Protein AF-A0A0A2NES2-F1 (afdb_monomer_lite)

Sequence (81 aa):
MSILSIMLYITVFMAVAATVRYAVLRFLVWVKPNAYIELTYTDPEGRTAKRKVSVRNENDAEELALLLRELKTRNEASAGR

Radius of gyration: 24.53 Å; chains: 1; bounding box: 50×16×70 Å

Structure (mmCIF, N/CA/C/O backbone):
data_AF-A0A0A2NES2-F1
#
_entry.id   AF-A0A0A2NES2-F1
#
loop_
_atom_site.group_PDB
_atom_site.id
_atom_site.type_symbol
_atom_site.label_atom_id
_atom_site.label_alt_id
_atom_site.label_comp_id
_atom_site.label_asym_id
_atom_site.label_entity_id
_atom_site.label_seq_id
_atom_site.pdbx_PDB_ins_code
_atom_site.Cartn_x
_atom_site.Cartn_y
_atom_site.Cartn_z
_atom_site.occupancy
_atom_site.B_iso_or_equiv
_atom_site.auth_seq_id
_atom_site.auth_comp_id
_atom_site.auth_asym_id
_atom_site.auth_atom_id
_atom_site.pdbx_PDB_model_num
ATOM 1 N N . MET A 1 1 ? 30.037 -1.216 -32.196 1.00 63.47 1 MET A N 1
ATOM 2 C CA . MET A 1 1 ? 29.103 -0.313 -31.484 1.00 63.47 1 MET A CA 1
ATOM 3 C C . MET A 1 1 ? 29.910 0.619 -30.599 1.00 63.47 1 MET A C 1
ATOM 5 O O . MET A 1 1 ? 30.887 0.167 -30.020 1.00 63.47 1 MET A O 1
ATOM 9 N N . SER A 1 2 ? 29.547 1.899 -30.534 1.00 87.75 2 SER A N 1
ATOM 10 C CA . SER A 1 2 ? 30.240 2.889 -29.700 1.00 87.75 2 SER A CA 1
ATOM 11 C C . SER A 1 2 ? 29.923 2.671 -28.214 1.00 87.75 2 SER A C 1
ATOM 13 O O . SER A 1 2 ? 28.791 2.331 -27.868 1.00 87.75 2 SER A O 1
ATOM 15 N N . ILE A 1 3 ? 30.904 2.903 -27.336 1.00 86.88 3 ILE A N 1
ATOM 16 C CA . ILE A 1 3 ? 30.738 2.893 -25.868 1.00 86.88 3 ILE A CA 1
ATOM 17 C C . ILE A 1 3 ? 29.611 3.841 -25.435 1.00 86.88 3 ILE A C 1
ATOM 19 O O . ILE A 1 3 ? 28.836 3.517 -24.536 1.00 86.88 3 ILE A O 1
ATOM 23 N N . LEU A 1 4 ? 29.459 4.969 -26.135 1.00 88.81 4 LEU A N 1
ATOM 24 C CA . LEU A 1 4 ? 28.389 5.933 -25.894 1.00 88.81 4 LEU A CA 1
ATOM 25 C C . LEU A 1 4 ? 27.004 5.312 -26.124 1.00 88.81 4 LEU A C 1
ATOM 27 O O . LEU A 1 4 ? 26.087 5.526 -25.337 1.00 88.81 4 LEU A O 1
ATOM 31 N N . SER A 1 5 ? 26.861 4.495 -27.172 1.00 86.62 5 SER A N 1
ATOM 32 C CA . SER A 1 5 ? 25.611 3.788 -27.465 1.00 86.62 5 SER A CA 1
ATOM 33 C C . SER A 1 5 ? 25.275 2.787 -26.359 1.00 86.62 5 SER A C 1
ATOM 35 O O . SER A 1 5 ? 24.128 2.710 -25.936 1.00 86.62 5 SER A O 1
ATOM 37 N N . ILE A 1 6 ? 26.276 2.066 -25.846 1.00 88.38 6 ILE A N 1
ATOM 38 C CA . ILE A 1 6 ? 26.102 1.092 -24.757 1.00 88.38 6 ILE A CA 1
ATOM 39 C C . ILE A 1 6 ? 25.658 1.796 -23.464 1.00 88.38 6 ILE A C 1
ATOM 41 O O . ILE A 1 6 ? 24.689 1.368 -22.839 1.00 88.38 6 ILE A O 1
ATOM 45 N N . MET A 1 7 ? 26.298 2.913 -23.097 1.00 88.62 7 MET A N 1
ATOM 46 C CA . MET A 1 7 ? 25.884 3.731 -21.946 1.00 88.62 7 MET A CA 1
ATOM 47 C C . MET A 1 7 ? 24.444 4.236 -22.073 1.00 88.62 7 MET A C 1
ATOM 49 O O . MET A 1 7 ? 23.695 4.237 -21.092 1.00 88.62 7 MET A O 1
ATOM 53 N N . LEU A 1 8 ? 24.044 4.645 -23.278 1.00 90.94 8 LEU A N 1
ATOM 54 C CA . LEU A 1 8 ? 22.702 5.156 -23.526 1.00 90.94 8 LEU A CA 1
ATOM 55 C C . LEU A 1 8 ? 21.649 4.052 -23.352 1.00 90.94 8 LEU A C 1
ATOM 57 O O . LEU A 1 8 ? 20.647 4.272 -22.675 1.00 90.94 8 LEU A O 1
ATOM 61 N N . TYR A 1 9 ? 21.914 2.840 -23.850 1.00 91.38 9 TYR A N 1
ATOM 62 C CA . TYR A 1 9 ? 21.032 1.688 -23.637 1.00 91.38 9 TYR A CA 1
ATOM 63 C C . TYR A 1 9 ? 20.882 1.320 -22.159 1.00 91.38 9 TYR A C 1
ATOM 65 O O . TYR A 1 9 ? 19.764 1.082 -21.705 1.00 91.38 9 TYR A O 1
ATOM 73 N N . ILE A 1 10 ? 21.978 1.314 -21.395 1.00 89.94 10 ILE A N 1
ATOM 74 C CA . ILE A 1 10 ? 21.938 1.005 -19.956 1.00 89.94 10 ILE A CA 1
ATOM 75 C C . ILE A 1 10 ? 21.104 2.049 -19.204 1.00 89.94 10 ILE A C 1
ATOM 77 O O . ILE A 1 10 ? 20.273 1.697 -18.367 1.00 89.94 10 ILE A O 1
ATOM 81 N N . THR A 1 11 ? 21.284 3.329 -19.532 1.00 91.19 11 THR A N 1
ATOM 82 C CA . THR A 1 11 ? 20.536 4.428 -18.906 1.00 91.19 11 THR A CA 1
ATOM 83 C C . THR A 1 11 ? 19.040 4.332 -19.202 1.00 91.19 11 THR A C 1
ATOM 85 O O . THR A 1 11 ? 18.219 4.439 -18.291 1.00 91.19 11 THR A O 1
ATOM 88 N N . VAL A 1 12 ? 18.671 4.070 -20.459 1.00 92.31 12 VAL A N 1
ATOM 89 C CA . VAL A 1 12 ? 17.268 3.886 -20.859 1.00 92.31 12 VAL A CA 1
ATOM 90 C C . VAL A 1 12 ? 16.664 2.665 -20.167 1.00 92.31 12 VAL A C 1
ATOM 92 O O . VAL A 1 12 ? 15.556 2.743 -19.644 1.00 92.31 12 VAL A O 1
ATOM 95 N N . PHE A 1 13 ? 17.400 1.556 -20.092 1.00 93.69 13 PHE A N 1
ATOM 96 C CA . PHE A 1 13 ? 16.943 0.350 -19.407 1.00 93.69 13 PHE A CA 1
ATOM 97 C C . PHE A 1 13 ? 16.678 0.595 -17.914 1.00 93.69 13 PHE A C 1
ATOM 99 O O . PHE A 1 13 ? 15.622 0.219 -17.407 1.00 93.69 13 PHE A O 1
ATOM 106 N N . MET A 1 14 ? 17.592 1.282 -17.220 1.00 92.00 14 MET A N 1
ATOM 107 C CA . MET A 1 14 ? 17.418 1.687 -15.819 1.00 92.00 14 MET A CA 1
ATOM 108 C C . MET A 1 14 ? 16.181 2.573 -15.628 1.00 92.00 14 MET A C 1
ATOM 110 O O . MET A 1 14 ? 15.397 2.345 -14.705 1.00 92.00 14 MET A O 1
ATOM 114 N N . ALA A 1 15 ? 15.983 3.558 -16.509 1.00 91.38 15 ALA A N 1
ATOM 115 C CA . ALA A 1 15 ? 14.828 4.448 -16.454 1.00 91.38 15 ALA A CA 1
ATOM 116 C C . ALA A 1 15 ? 13.516 3.668 -16.618 1.00 91.38 15 ALA A C 1
ATOM 118 O O . ALA A 1 15 ? 12.615 3.798 -15.790 1.00 91.38 15 ALA A O 1
ATOM 119 N N . VAL A 1 16 ? 13.439 2.785 -17.619 1.00 93.00 16 VAL A N 1
ATOM 120 C CA . VAL A 1 16 ? 12.268 1.928 -17.854 1.00 93.00 16 VAL A CA 1
ATOM 121 C C . VAL A 1 16 ? 12.013 1.009 -16.661 1.00 93.00 16 VAL A C 1
ATOM 123 O O . VAL A 1 16 ? 10.878 0.914 -16.197 1.00 93.00 16 VAL A O 1
ATOM 126 N N . ALA A 1 17 ? 13.048 0.377 -16.106 1.00 89.56 17 ALA A N 1
ATOM 127 C CA . ALA A 1 17 ? 12.912 -0.488 -14.936 1.00 89.56 17 ALA A CA 1
ATOM 128 C C . ALA A 1 17 ? 12.365 0.272 -13.713 1.00 89.56 17 ALA A C 1
ATOM 130 O O . ALA A 1 17 ? 11.487 -0.236 -13.007 1.00 89.56 17 ALA A O 1
ATOM 131 N N . ALA A 1 18 ? 12.824 1.507 -13.484 1.00 88.56 18 ALA A N 1
ATOM 132 C CA . ALA A 1 18 ? 12.310 2.363 -12.418 1.00 88.56 18 ALA A CA 1
ATOM 133 C C . ALA A 1 18 ? 10.832 2.729 -12.638 1.00 88.56 18 ALA A C 1
ATOM 135 O O . ALA A 1 18 ? 10.026 2.642 -11.706 1.00 88.56 18 ALA A O 1
ATOM 136 N N . THR A 1 19 ? 10.450 3.071 -13.872 1.00 89.94 19 THR A N 1
ATOM 137 C CA . THR A 1 19 ? 9.057 3.381 -14.223 1.00 89.94 19 THR A CA 1
ATOM 138 C C . THR A 1 19 ? 8.145 2.165 -14.065 1.00 89.94 19 THR A C 1
ATOM 140 O O . THR A 1 19 ? 7.069 2.282 -13.481 1.00 89.94 19 THR A O 1
ATOM 143 N N . VAL A 1 20 ? 8.580 0.981 -14.509 1.00 92.38 20 VAL A N 1
ATOM 144 C CA . VAL A 1 20 ? 7.824 -0.273 -14.357 1.00 92.38 20 VAL A CA 1
ATOM 145 C C . VAL A 1 20 ? 7.629 -0.607 -12.882 1.00 92.38 20 VAL A C 1
ATOM 147 O O . VAL A 1 20 ? 6.511 -0.908 -12.472 1.00 92.38 20 VAL A O 1
ATOM 150 N N . ARG A 1 21 ? 8.672 -0.484 -12.051 1.00 83.19 21 ARG A N 1
ATOM 151 C CA . ARG A 1 21 ? 8.552 -0.685 -10.599 1.00 83.19 21 ARG A CA 1
ATOM 152 C C . ARG A 1 21 ? 7.496 0.237 -9.989 1.00 83.19 21 ARG A C 1
ATOM 154 O O . ARG A 1 21 ? 6.682 -0.217 -9.186 1.00 83.19 21 ARG A O 1
ATOM 161 N N . TYR A 1 22 ? 7.495 1.514 -10.368 1.00 85.94 22 TYR A N 1
ATOM 162 C CA . TYR A 1 22 ? 6.498 2.470 -9.890 1.00 85.94 22 TYR A CA 1
ATOM 163 C C . TYR A 1 22 ? 5.083 2.099 -10.350 1.00 85.94 22 TYR A C 1
ATOM 165 O O . TYR A 1 22 ? 4.157 2.081 -9.539 1.00 85.94 22 TYR A O 1
ATOM 173 N N . ALA A 1 23 ? 4.920 1.743 -11.626 1.00 85.56 23 ALA A N 1
ATOM 174 C CA . ALA A 1 23 ? 3.640 1.333 -12.192 1.00 85.56 23 ALA A CA 1
ATOM 175 C C . ALA A 1 23 ? 3.083 0.079 -11.502 1.00 85.56 23 ALA A C 1
ATOM 177 O O . ALA A 1 23 ? 1.914 0.059 -11.127 1.00 85.56 23 ALA A O 1
ATOM 178 N N . VAL A 1 24 ? 3.924 -0.931 -11.258 1.00 84.50 24 VAL A N 1
ATOM 179 C CA . VAL A 1 24 ? 3.541 -2.163 -10.554 1.00 84.50 24 VAL A CA 1
ATOM 180 C C . VAL A 1 24 ? 3.104 -1.864 -9.123 1.00 84.50 24 VAL A C 1
ATOM 182 O O . VAL A 1 24 ? 2.056 -2.342 -8.700 1.00 84.50 24 VAL A O 1
ATOM 185 N N . LEU A 1 25 ? 3.849 -1.042 -8.379 1.00 77.81 25 LEU A N 1
ATOM 186 C CA . LEU A 1 25 ? 3.463 -0.654 -7.018 1.00 77.81 25 LEU A CA 1
ATOM 187 C C . LEU A 1 25 ? 2.138 0.114 -7.001 1.00 77.81 25 LEU A C 1
ATOM 189 O O . LEU A 1 25 ? 1.260 -0.193 -6.198 1.00 77.81 25 LEU A O 1
ATOM 193 N N . ARG A 1 26 ? 1.966 1.078 -7.911 1.00 76.56 26 ARG A N 1
ATOM 194 C CA . ARG A 1 26 ? 0.728 1.857 -8.043 1.00 76.56 26 ARG A CA 1
ATOM 195 C C . ARG A 1 26 ? -0.459 0.955 -8.391 1.00 76.56 26 ARG A C 1
ATOM 197 O O . ARG A 1 26 ? -1.531 1.109 -7.814 1.00 76.56 26 ARG A O 1
ATOM 204 N N . PHE A 1 27 ? -0.257 -0.002 -9.293 1.00 79.06 27 PHE A N 1
ATOM 205 C CA . PHE A 1 27 ? -1.270 -0.974 -9.687 1.00 79.06 27 PHE A CA 1
ATOM 206 C C . PHE A 1 27 ? -1.627 -1.923 -8.540 1.00 79.06 27 PHE A C 1
ATOM 208 O O . PHE A 1 27 ? -2.803 -2.153 -8.284 1.00 79.06 27 PHE A O 1
ATOM 215 N N . LEU A 1 28 ? -0.640 -2.418 -7.789 1.00 73.12 28 LEU A N 1
ATOM 216 C CA . LEU A 1 28 ? -0.875 -3.259 -6.612 1.00 73.12 28 LEU A CA 1
ATOM 217 C C . LEU A 1 28 ? -1.668 -2.520 -5.531 1.00 73.12 28 LEU A C 1
ATOM 219 O O . LEU A 1 28 ? -2.607 -3.090 -4.982 1.00 73.12 28 LEU A O 1
ATOM 223 N N . VAL A 1 29 ? -1.343 -1.251 -5.274 1.00 67.81 29 VAL A N 1
ATOM 224 C CA . VAL A 1 29 ? -2.106 -0.396 -4.350 1.00 67.81 29 VAL A CA 1
ATOM 225 C C . VAL A 1 29 ? -3.534 -0.165 -4.851 1.00 67.81 29 VAL A C 1
ATOM 227 O O . VAL A 1 29 ? -4.455 -0.090 -4.045 1.00 67.81 29 VAL A O 1
ATOM 230 N N . TRP A 1 30 ? -3.745 -0.086 -6.166 1.00 66.06 30 TRP A N 1
ATOM 231 C CA . TRP A 1 30 ? -5.074 0.089 -6.753 1.00 66.06 30 TRP A CA 1
ATOM 232 C C . TRP A 1 30 ? -5.923 -1.197 -6.724 1.00 66.06 30 TRP A C 1
ATOM 234 O O . TRP A 1 30 ? -7.110 -1.141 -6.410 1.00 66.06 30 TRP A O 1
ATOM 244 N N . VAL A 1 31 ? -5.326 -2.365 -6.995 1.00 66.94 31 VAL A N 1
ATOM 245 C CA . VAL A 1 31 ? -6.017 -3.671 -6.992 1.00 66.94 31 VAL A CA 1
ATOM 246 C C . VAL A 1 31 ? -6.265 -4.184 -5.570 1.00 66.94 31 VAL A C 1
ATOM 248 O O . VAL A 1 31 ? -7.328 -4.733 -5.278 1.00 66.94 31 VAL A O 1
ATOM 251 N N . LYS A 1 32 ? -5.297 -3.997 -4.670 1.00 61.03 32 LYS A N 1
ATOM 252 C CA . LYS A 1 32 ? -5.408 -4.303 -3.242 1.00 61.03 32 LYS A CA 1
ATOM 253 C C . LYS A 1 32 ? -4.980 -3.085 -2.424 1.00 61.03 32 LYS A C 1
ATOM 255 O O . LYS A 1 32 ? -3.867 -3.064 -1.891 1.00 61.03 32 LYS A O 1
ATOM 260 N N . PRO A 1 33 ? -5.864 -2.089 -2.259 1.00 54.59 33 PRO A N 1
ATOM 261 C CA . PRO A 1 33 ? -5.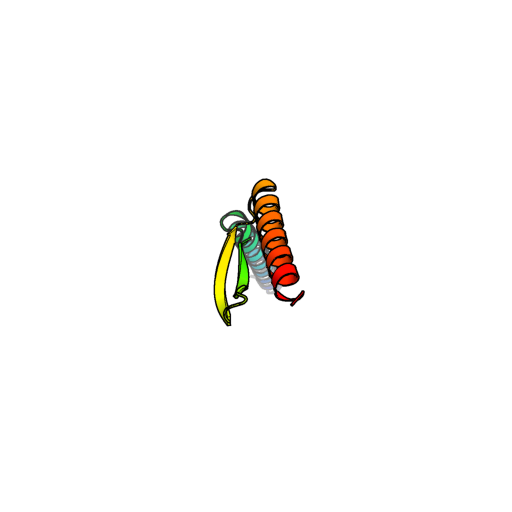654 -1.100 -1.223 1.00 54.59 33 PRO A CA 1
ATOM 262 C C . PRO A 1 33 ? -5.665 -1.855 0.108 1.00 54.59 33 PRO A C 1
ATOM 264 O O . PRO A 1 33 ? -6.694 -2.381 0.533 1.00 54.59 33 PRO A O 1
ATOM 267 N N . ASN A 1 34 ? -4.508 -1.948 0.765 1.00 55.12 34 ASN A N 1
ATOM 268 C CA . ASN A 1 34 ? -4.389 -2.388 2.157 1.00 55.12 34 ASN A CA 1
ATOM 269 C C . ASN A 1 34 ? -4.951 -1.291 3.084 1.00 55.12 34 ASN A C 1
ATOM 271 O O . 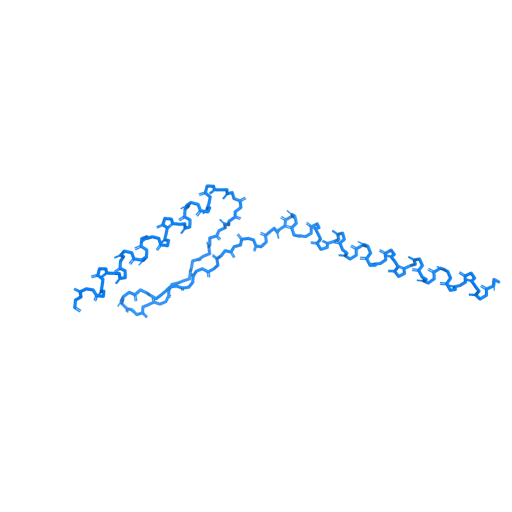ASN A 1 34 ? -4.295 -0.837 4.013 1.00 55.12 34 ASN A O 1
ATOM 275 N N . ALA A 1 35 ? -6.168 -0.828 2.810 1.00 56.34 35 ALA A N 1
ATOM 276 C CA . ALA A 1 35 ? -6.888 0.133 3.623 1.00 56.34 35 ALA A CA 1
ATOM 277 C C . ALA A 1 35 ? -7.672 -0.633 4.689 1.00 56.34 35 ALA A C 1
ATOM 279 O O . ALA A 1 35 ? -8.889 -0.558 4.748 1.00 56.34 35 ALA A O 1
ATOM 280 N N . TYR A 1 36 ? -6.988 -1.459 5.476 1.00 57.47 36 TYR A N 1
ATOM 281 C CA . TYR A 1 36 ? -7.594 -2.103 6.634 1.00 57.47 36 TYR A CA 1
ATOM 282 C C . TYR A 1 36 ? -6.958 -1.491 7.869 1.00 57.47 36 TYR A C 1
ATOM 284 O O . TYR A 1 36 ? -5.736 -1.522 8.013 1.00 57.47 36 TYR A O 1
ATOM 292 N N . ILE A 1 37 ? -7.780 -0.936 8.749 1.00 62.34 37 ILE A N 1
ATOM 293 C CA . ILE A 1 37 ? -7.331 -0.514 10.069 1.00 62.34 37 ILE A CA 1
ATOM 294 C C . ILE A 1 37 ? -7.559 -1.709 10.993 1.00 62.34 37 ILE A C 1
ATOM 296 O O . ILE A 1 37 ? -8.684 -2.177 11.177 1.00 62.34 37 ILE A O 1
ATOM 300 N N . GLU A 1 38 ? -6.467 -2.264 11.514 1.00 61.22 38 GLU A N 1
ATOM 301 C CA . GLU A 1 38 ? -6.506 -3.351 12.488 1.00 61.22 38 GLU A CA 1
ATOM 302 C C . GLU A 1 38 ? -6.574 -2.742 13.891 1.00 61.22 38 GLU A C 1
ATOM 304 O O . GLU A 1 38 ? -5.577 -2.281 14.443 1.00 61.22 38 GLU A O 1
ATOM 309 N N . LEU A 1 39 ? -7.781 -2.700 14.456 1.00 65.50 39 LEU A N 1
ATOM 310 C CA . LEU A 1 39 ? -8.018 -2.237 15.816 1.00 65.50 39 LEU A CA 1
ATOM 311 C C . LEU A 1 39 ? -7.764 -3.393 16.778 1.00 65.50 39 LEU A C 1
ATOM 313 O O . LEU A 1 39 ? -8.471 -4.402 16.764 1.00 65.50 39 LEU A O 1
ATOM 317 N N . THR A 1 40 ? -6.753 -3.235 17.627 1.00 69.31 40 THR A N 1
ATOM 318 C CA . THR A 1 40 ? -6.562 -4.088 18.802 1.00 69.31 40 THR A CA 1
ATOM 319 C C . THR A 1 40 ? -7.061 -3.307 20.006 1.00 69.31 40 THR A C 1
ATOM 321 O O . THR A 1 40 ? -6.499 -2.259 20.320 1.00 69.31 40 THR A O 1
ATOM 324 N N . TYR A 1 41 ? -8.125 -3.781 20.651 1.00 68.25 41 TYR A N 1
ATOM 325 C CA . TYR A 1 41 ? -8.665 -3.159 21.858 1.00 68.25 41 TYR A CA 1
ATOM 326 C C . TYR A 1 41 ? -8.687 -4.164 23.006 1.00 68.25 41 TYR A C 1
ATOM 328 O O . TYR A 1 41 ? -8.829 -5.372 22.800 1.00 68.25 41 TYR A O 1
ATOM 336 N N . THR A 1 42 ? -8.502 -3.650 24.217 1.00 66.56 42 THR A N 1
ATOM 337 C CA . THR A 1 42 ? -8.585 -4.425 25.452 1.00 66.56 42 THR A CA 1
ATOM 338 C C . THR A 1 42 ? -9.921 -4.101 26.100 1.00 66.56 42 THR A C 1
ATOM 340 O O . THR A 1 42 ? -10.176 -2.941 26.422 1.00 66.56 42 THR A O 1
ATOM 343 N N . ASP A 1 43 ? -10.782 -5.104 26.245 1.00 67.19 43 ASP A N 1
ATOM 344 C CA . ASP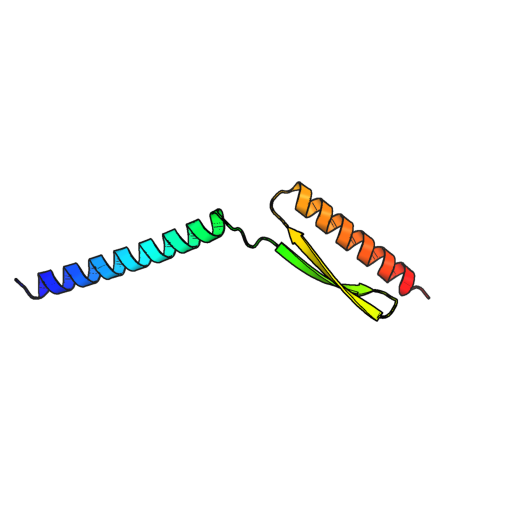 A 1 43 ? -12.057 -4.960 26.942 1.00 67.19 43 ASP A CA 1
ATOM 345 C C . ASP A 1 43 ? -11.835 -4.658 28.439 1.00 67.19 43 ASP A C 1
ATOM 347 O O . ASP A 1 43 ? -10.784 -5.013 28.984 1.00 67.19 43 ASP A O 1
ATOM 351 N N . PRO A 1 44 ? -12.821 -4.066 29.144 1.00 62.56 44 PRO A N 1
ATOM 352 C CA . PRO A 1 44 ? -12.743 -3.794 30.587 1.00 62.56 44 PRO A CA 1
ATO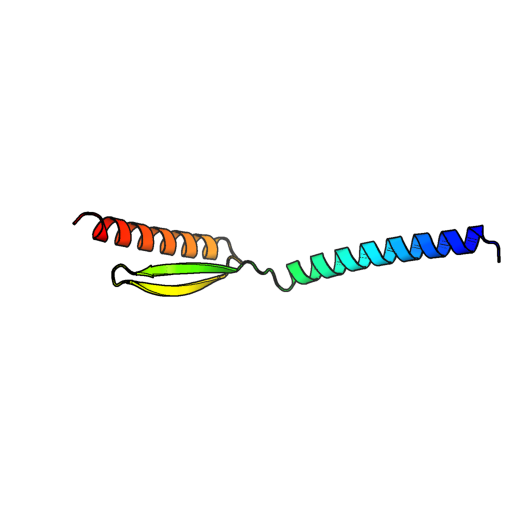M 353 C C . PRO A 1 44 ? -12.484 -5.047 31.443 1.00 62.56 44 PRO A C 1
ATOM 355 O O . PRO A 1 44 ? -11.998 -4.953 32.564 1.00 62.56 44 PRO A O 1
ATOM 358 N N . GLU A 1 45 ? -12.775 -6.231 30.899 1.00 68.62 45 GLU A N 1
ATOM 359 C CA . GLU A 1 45 ? -12.500 -7.542 31.500 1.00 68.62 45 GLU A CA 1
ATOM 360 C C . GLU A 1 45 ? -11.066 -8.053 31.234 1.00 68.62 45 GLU A C 1
ATOM 362 O O . GLU A 1 45 ? -10.738 -9.198 31.547 1.00 68.62 45 GLU A O 1
ATOM 367 N N . GLY A 1 46 ? -10.200 -7.237 30.621 1.00 65.81 46 GLY A N 1
ATOM 368 C CA . GLY A 1 46 ? -8.792 -7.550 30.359 1.00 65.81 46 GLY A CA 1
ATOM 369 C C . GLY A 1 46 ? -8.536 -8.440 29.137 1.00 65.81 46 GLY A C 1
ATOM 370 O O . GLY A 1 46 ? -7.401 -8.864 28.911 1.00 65.81 46 GLY A O 1
ATOM 371 N N . ARG A 1 47 ? -9.558 -8.736 28.325 1.00 69.31 47 ARG A N 1
ATOM 372 C CA . ARG A 1 47 ? -9.419 -9.552 27.107 1.00 69.31 47 ARG A CA 1
ATOM 373 C C . ARG A 1 47 ? -9.039 -8.682 25.914 1.00 69.31 47 ARG A C 1
ATOM 375 O O . ARG A 1 47 ? -9.649 -7.647 25.678 1.00 69.31 47 ARG A O 1
ATOM 382 N N . THR A 1 48 ? -8.043 -9.111 25.145 1.00 66.31 48 THR A N 1
ATOM 383 C CA . THR A 1 48 ? -7.624 -8.429 23.913 1.00 66.31 48 THR A CA 1
ATOM 384 C C . THR A 1 48 ? -8.376 -8.990 22.712 1.00 66.31 48 THR A C 1
ATOM 386 O O . THR A 1 48 ? -8.262 -10.172 22.387 1.00 66.31 48 THR A O 1
ATOM 389 N N . ALA A 1 49 ? -9.129 -8.133 22.029 1.00 69.56 49 ALA A N 1
ATOM 390 C CA . ALA A 1 49 ? -9.836 -8.458 20.800 1.00 69.56 49 ALA A CA 1
ATOM 391 C C . ALA A 1 49 ? -9.184 -7.737 19.613 1.00 69.56 49 ALA A C 1
ATOM 393 O O . ALA A 1 49 ? -8.785 -6.574 19.702 1.00 69.56 49 ALA A O 1
ATOM 394 N N . LYS A 1 50 ? -9.062 -8.446 18.485 1.00 66.88 50 LYS A N 1
ATOM 395 C CA . LYS A 1 50 ? -8.537 -7.903 17.225 1.00 66.88 50 LYS A CA 1
ATOM 396 C C . LYS A 1 50 ? -9.664 -7.822 16.210 1.00 66.88 50 LYS A C 1
ATOM 398 O O . LYS A 1 50 ? -10.245 -8.850 15.862 1.00 66.88 50 LYS A O 1
ATOM 403 N N . ARG A 1 51 ? -9.952 -6.623 15.705 1.00 63.97 51 ARG A N 1
ATOM 404 C CA . ARG A 1 51 ? -10.961 -6.405 14.664 1.00 63.97 51 ARG A CA 1
ATOM 405 C C . ARG A 1 51 ? -10.342 -5.667 13.483 1.00 63.97 51 ARG A C 1
ATOM 407 O O . ARG A 1 51 ? -9.802 -4.575 13.632 1.00 63.97 51 ARG A O 1
ATOM 414 N N . LYS A 1 52 ? -10.414 -6.282 12.302 1.00 61.97 52 LYS A N 1
ATOM 415 C CA . LYS A 1 52 ? -9.985 -5.676 11.036 1.00 61.97 52 LYS A CA 1
ATOM 416 C C . LYS A 1 52 ? -11.185 -4.999 10.393 1.00 61.97 52 LYS A C 1
ATOM 418 O O . LYS A 1 52 ? -12.173 -5.676 10.122 1.00 61.97 52 LYS A O 1
ATOM 423 N N . VAL A 1 53 ? -11.094 -3.696 10.152 1.00 61.50 53 VAL A N 1
ATOM 424 C CA . VAL A 1 53 ? -12.135 -2.929 9.453 1.00 61.50 53 VAL A CA 1
ATOM 425 C C . VAL A 1 53 ? -11.557 -2.428 8.137 1.00 61.50 53 VAL A C 1
ATOM 427 O O . VAL A 1 53 ? -10.491 -1.811 8.128 1.00 61.50 53 VAL A O 1
ATOM 430 N N . SER A 1 54 ? -12.222 -2.740 7.023 1.00 59.28 54 SER A N 1
ATOM 431 C CA . SER A 1 54 ? -11.867 -2.202 5.708 1.00 59.28 54 SER A CA 1
ATOM 432 C C . SER A 1 54 ? -12.348 -0.765 5.589 1.00 59.28 54 SER A C 1
ATOM 434 O O . SER A 1 54 ? -13.508 -0.502 5.849 1.00 59.28 54 SER A O 1
ATOM 436 N N . VAL A 1 55 ? -11.489 0.142 5.150 1.00 61.06 55 VAL A N 1
ATOM 437 C CA . VAL A 1 55 ? -11.780 1.555 4.897 1.00 61.06 55 VAL A CA 1
ATOM 438 C C . VAL A 1 55 ? -11.729 1.755 3.386 1.00 61.06 55 VAL A C 1
ATOM 440 O O . VAL A 1 55 ? -10.759 2.287 2.847 1.00 61.06 55 VAL A O 1
ATOM 443 N N . ARG A 1 56 ? -12.708 1.197 2.664 1.00 58.22 56 ARG A N 1
ATOM 444 C CA . ARG A 1 56 ? -12.736 1.264 1.194 1.00 58.22 56 ARG A CA 1
ATOM 445 C C . ARG A 1 56 ? -13.736 2.305 0.688 1.00 58.22 56 ARG A C 1
ATOM 447 O O . ARG A 1 56 ? -13.487 2.877 -0.367 1.00 58.22 56 ARG A O 1
ATOM 454 N N . ASN A 1 57 ? -14.798 2.579 1.448 1.00 53.88 57 ASN A N 1
ATOM 455 C CA . ASN A 1 57 ? -15.804 3.604 1.162 1.00 53.88 57 ASN A CA 1
ATOM 456 C C . ASN A 1 57 ? -15.957 4.602 2.323 1.00 53.88 57 ASN A C 1
ATOM 458 O O . ASN A 1 57 ? -15.691 4.262 3.473 1.00 53.88 57 ASN A O 1
ATOM 462 N N . GLU A 1 58 ? -16.441 5.816 2.035 1.00 54.78 58 GLU A N 1
ATOM 463 C CA . GLU A 1 58 ? -16.781 6.830 3.056 1.00 54.78 58 GLU A CA 1
ATOM 464 C C . GLU A 1 58 ? -17.768 6.287 4.106 1.00 54.78 58 GLU A C 1
ATOM 466 O O . GLU A 1 58 ? -17.618 6.572 5.292 1.00 54.78 58 GLU A O 1
ATOM 471 N N . ASN A 1 59 ? -18.682 5.399 3.699 1.00 56.91 59 ASN A N 1
ATOM 472 C CA . ASN A 1 59 ? -19.600 4.702 4.606 1.00 56.91 59 ASN A CA 1
ATOM 473 C C . ASN A 1 59 ? -18.881 3.755 5.590 1.00 56.91 59 ASN A C 1
ATOM 475 O O . ASN A 1 59 ? -19.325 3.600 6.724 1.00 56.91 59 ASN A O 1
ATOM 479 N N . ASP A 1 60 ? -17.752 3.151 5.199 1.00 56.69 60 ASP A N 1
ATOM 480 C CA . ASP A 1 60 ? -16.993 2.253 6.085 1.00 56.69 60 ASP A CA 1
ATOM 481 C C . ASP A 1 60 ? -16.177 3.045 7.125 1.00 56.69 60 ASP A C 1
ATOM 483 O O . ASP A 1 60 ? -15.920 2.576 8.237 1.00 56.69 60 ASP A O 1
ATOM 487 N N . ALA A 1 61 ? -15.760 4.268 6.776 1.00 60.03 61 ALA A N 1
ATOM 488 C CA . ALA A 1 61 ? -15.104 5.183 7.709 1.00 60.03 61 ALA A CA 1
ATOM 489 C C . ALA A 1 61 ? -16.076 5.657 8.802 1.00 60.03 61 ALA A C 1
ATOM 491 O O . ALA A 1 61 ? -15.677 5.840 9.955 1.00 60.03 61 ALA A O 1
ATOM 492 N N . GLU A 1 62 ? -17.354 5.804 8.455 1.00 62.44 62 GLU A N 1
ATOM 493 C CA . GLU A 1 62 ? -18.424 6.126 9.396 1.00 62.44 62 GLU A CA 1
ATOM 494 C C . GLU A 1 62 ? -18.695 4.959 10.361 1.00 62.44 62 GLU A C 1
ATOM 496 O O . GLU A 1 62 ? -18.804 5.163 11.571 1.00 62.44 62 GLU A O 1
ATOM 501 N N . GLU A 1 63 ? -18.679 3.719 9.863 1.00 64.19 63 GLU A N 1
ATOM 502 C CA . GLU A 1 63 ? -18.805 2.509 10.687 1.00 64.19 63 GLU A CA 1
ATOM 503 C C . GLU A 1 63 ? -17.616 2.342 11.655 1.00 64.19 63 GLU A C 1
ATOM 505 O O . GLU A 1 63 ? -17.787 1.991 12.827 1.00 64.19 63 GLU A O 1
ATOM 510 N N . LEU A 1 64 ? -16.402 2.694 11.215 1.00 65.06 64 LEU A N 1
ATOM 511 C CA . LEU A 1 64 ? -15.222 2.761 12.079 1.00 65.06 64 LEU A CA 1
ATOM 512 C C . LEU A 1 64 ? -15.356 3.848 13.159 1.00 65.06 64 LEU A C 1
ATOM 514 O O . LEU A 1 64 ? -15.008 3.611 14.318 1.00 65.06 64 LEU A O 1
ATOM 518 N N . ALA A 1 65 ? -15.864 5.030 12.802 1.00 67.31 65 ALA A N 1
ATOM 519 C CA . ALA A 1 65 ? -16.090 6.125 13.743 1.00 67.31 65 ALA A CA 1
ATOM 520 C C . ALA A 1 65 ? -17.150 5.762 14.796 1.00 67.31 65 ALA A C 1
ATOM 522 O O . ALA A 1 65 ? -16.975 6.079 15.976 1.00 67.31 65 ALA A O 1
ATOM 523 N N . LEU A 1 66 ? -18.204 5.042 14.399 1.00 74.00 66 LEU A N 1
ATOM 524 C CA . LEU A 1 66 ? -19.214 4.497 15.307 1.00 74.00 66 LEU A CA 1
ATOM 525 C C . LEU A 1 66 ? -18.608 3.477 16.278 1.00 74.00 66 LEU A C 1
ATOM 527 O O . LEU A 1 66 ? -18.808 3.604 17.486 1.00 74.00 66 LEU A O 1
ATOM 531 N N . LEU A 1 67 ? -17.794 2.534 15.789 1.00 71.06 67 LEU A N 1
ATOM 532 C CA . LEU A 1 67 ? -17.101 1.557 16.640 1.00 71.06 67 LEU A CA 1
ATOM 533 C C . LEU A 1 67 ? -16.150 2.224 17.643 1.00 71.06 67 LEU A C 1
ATOM 535 O O . LEU A 1 67 ? -16.134 1.864 18.820 1.00 71.06 67 LEU A O 1
ATOM 539 N N . LEU A 1 68 ? -15.374 3.217 17.204 1.00 71.62 68 LEU A N 1
ATOM 540 C CA . LEU A 1 68 ? -14.483 3.981 18.081 1.00 71.62 68 LEU A CA 1
ATOM 541 C C . LEU A 1 68 ? -15.263 4.774 19.134 1.00 71.62 68 LEU A C 1
ATOM 543 O O . LEU A 1 68 ? -14.841 4.841 20.291 1.00 71.62 68 LEU A O 1
ATOM 547 N N . ARG A 1 69 ? -16.408 5.352 18.754 1.00 75.19 69 ARG A N 1
ATOM 548 C CA . ARG A 1 69 ? -17.288 6.073 19.676 1.00 75.19 69 ARG A CA 1
ATOM 549 C C . ARG A 1 69 ? -17.874 5.129 20.720 1.00 75.19 69 ARG A C 1
ATOM 551 O O . ARG A 1 69 ? -17.779 5.446 21.899 1.00 75.19 69 ARG A O 1
ATOM 558 N N . GLU A 1 70 ? -18.385 3.9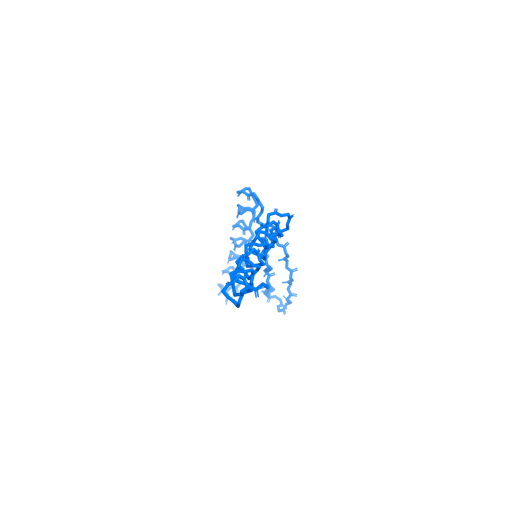65 20.320 1.00 72.81 70 GLU A N 1
ATOM 559 C CA . GLU A 1 70 ? -18.885 2.949 21.255 1.00 72.81 70 GLU A CA 1
ATOM 560 C C . GLU A 1 70 ? -17.812 2.473 22.237 1.00 72.81 70 GLU A C 1
ATOM 562 O O . GLU A 1 70 ? -18.071 2.389 23.440 1.00 72.81 70 GLU A O 1
ATOM 567 N N . LEU A 1 71 ? -16.604 2.176 21.747 1.00 71.75 71 LEU A N 1
ATOM 568 C CA . LEU A 1 71 ? -15.487 1.763 22.599 1.00 71.75 71 LEU A CA 1
ATOM 569 C C . LEU A 1 71 ? -15.113 2.866 23.594 1.00 71.75 71 LEU A C 1
ATOM 571 O O . LEU A 1 71 ? -14.907 2.582 24.773 1.00 71.75 71 LEU A O 1
ATOM 575 N N . LYS A 1 72 ? -15.091 4.129 23.151 1.00 73.19 72 LYS A N 1
ATOM 576 C CA . LYS A 1 72 ? -14.843 5.279 24.026 1.00 73.19 72 LYS A CA 1
ATOM 577 C C . LYS A 1 72 ? -15.919 5.407 25.108 1.00 73.19 72 LYS A C 1
ATOM 579 O O . LYS A 1 72 ? -15.570 5.536 26.276 1.00 73.19 72 LYS A O 1
ATOM 584 N N . THR A 1 73 ? -17.202 5.309 24.754 1.00 74.19 73 THR A N 1
ATOM 585 C CA . THR A 1 73 ? -18.308 5.430 25.721 1.00 74.19 73 THR A CA 1
ATOM 586 C C . THR A 1 73 ? -18.309 4.287 26.738 1.00 74.19 73 THR A C 1
ATOM 588 O O . THR A 1 73 ? -18.538 4.526 27.921 1.00 74.19 73 THR A O 1
ATOM 591 N N . ARG A 1 74 ? -17.998 3.049 26.323 1.00 68.75 74 ARG A N 1
ATOM 592 C CA . ARG A 1 74 ? -17.844 1.916 27.258 1.00 68.75 74 ARG A CA 1
ATOM 593 C C . ARG A 1 74 ? -16.655 2.094 28.197 1.00 68.75 74 ARG A C 1
ATOM 595 O O . ARG A 1 74 ? -16.754 1.738 29.370 1.00 68.75 74 ARG A O 1
ATOM 602 N N . ASN A 1 75 ? -15.548 2.636 27.695 1.00 65.75 75 ASN A N 1
ATOM 603 C CA . ASN A 1 75 ? -14.366 2.883 28.511 1.00 65.75 75 ASN A CA 1
AT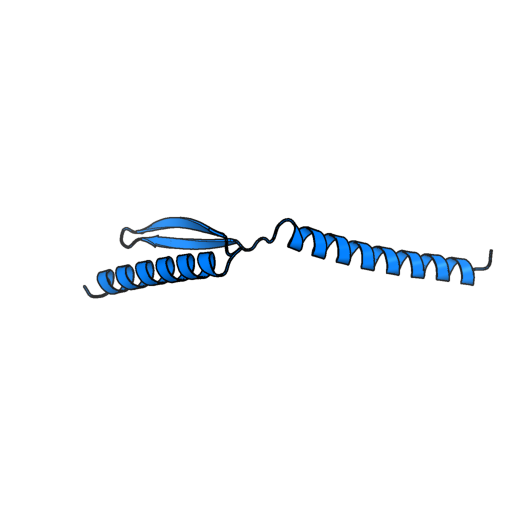OM 604 C C . ASN A 1 75 ? -14.612 4.011 29.528 1.00 65.75 75 ASN A C 1
ATOM 606 O O . ASN A 1 75 ? -14.289 3.857 30.698 1.00 65.75 75 ASN A O 1
ATOM 610 N N . GLU A 1 76 ? -15.274 5.100 29.126 1.00 65.19 76 GLU A N 1
ATOM 611 C CA . GLU A 1 76 ? -15.693 6.181 30.034 1.00 65.19 76 GLU A CA 1
ATOM 612 C C . GLU A 1 76 ? -16.697 5.691 31.092 1.00 65.19 76 GLU A C 1
ATOM 614 O O . GLU A 1 76 ? -16.572 6.034 32.265 1.00 65.19 76 GLU A O 1
ATOM 619 N N . ALA A 1 77 ? -17.638 4.817 30.714 1.00 59.41 77 ALA A N 1
ATOM 620 C CA . ALA A 1 77 ? -18.568 4.185 31.654 1.00 59.41 77 ALA A CA 1
ATOM 621 C C . ALA A 1 77 ? -17.876 3.223 32.640 1.00 59.41 77 ALA A C 1
ATOM 623 O O . ALA A 1 77 ? -18.366 3.024 33.751 1.00 59.41 77 ALA A O 1
ATOM 624 N N . SER A 1 78 ? -16.745 2.632 32.245 1.00 55.81 78 SER A N 1
ATOM 625 C CA . SER A 1 78 ? -15.947 1.735 33.095 1.00 55.81 78 SER A CA 1
ATOM 626 C C . SER A 1 78 ? -14.948 2.492 33.980 1.00 55.81 78 SER A C 1
ATOM 628 O O . SER A 1 78 ? -14.640 2.026 35.070 1.00 55.81 78 SER A O 1
ATOM 630 N N . ALA A 1 79 ? -14.465 3.657 33.535 1.00 56.47 79 ALA A N 1
ATOM 631 C CA . ALA A 1 79 ? -13.518 4.508 34.259 1.00 56.47 79 ALA A CA 1
ATOM 632 C C . ALA A 1 79 ? -14.182 5.455 35.279 1.00 56.47 79 ALA A C 1
ATOM 634 O O . ALA A 1 79 ? -13.495 6.030 36.117 1.00 56.47 79 ALA A O 1
ATOM 635 N N . GLY A 1 80 ? -15.506 5.632 35.216 1.00 53.66 80 GLY A N 1
ATOM 636 C CA . GLY A 1 80 ? -16.286 6.447 36.155 1.00 53.66 80 GLY A CA 1
ATOM 637 C C . GLY A 1 80 ? -16.682 5.739 37.457 1.00 53.66 80 GLY A C 1
ATOM 638 O O . GLY A 1 80 ? -17.681 6.131 38.061 1.00 53.66 80 GLY A O 1
ATOM 639 N N . ARG A 1 81 ? -15.961 4.687 37.860 1.00 44.38 81 ARG A N 1
ATOM 640 C CA . ARG A 1 81 ? -16.247 3.884 39.055 1.00 44.38 81 ARG A CA 1
ATOM 641 C C . ARG A 1 81 ? -15.092 3.911 40.044 1.00 44.38 81 ARG A C 1
ATOM 643 O O . ARG A 1 81 ? -13.937 3.775 39.588 1.00 44.38 81 ARG A O 1
#

pLDDT: mean 71.58, std 12.69, range [44.38, 93.69]

Secondary structure (DSSP, 8-state):
--HHHHHHHHHHHHHHHHHHHHHHHHHHHHHS---EEEEEEE-TTS-EEEEEEE--SHHHHHHHHHHHHHHHHHHHHHH--

Organism: Escherichia coli (NCBI:txid562)

Foldseek 3Di:
DDPVVVVVVVVVVVVVVVVVVVVVVVVCCVVDVPQWDWDWDQALVRDTDTDTQHPPDPVSVVVVVVVVVVSVVNVVVSVVD